Protein AF-A0A4Q7Y0Z5-F1 (afdb_monomer)

Mean predicted aligned error: 11.4 Å

Organism: NCBI:txid388466

Solvent-accessible surface area (backbone atoms only — not comparable to full-atom values): 8172 Å² total; per-residue (Å²): 143,81,85,84,82,81,79,81,78,79,79,81,77,79,75,78,72,75,76,72,80,74,51,48,58,62,68,60,90,83,45,48,76,49,81,58,62,81,44,68,49,90,87,56,57,80,79,63,52,62,65,48,76,73,66,77,83,52,73,68,53,53,51,47,46,31,52,66,16,32,65,53,52,78,66,53,37,76,76,76,41,66,90,55,55,31,35,37,37,34,39,41,34,50,97,90,41,79,26,47,36,36,41,32,81,58,42,36,38,34,29,16,65,95,80,71,54,83,45,46,26,36,39,81,77,70,87,74,87,74,127

Sequence (131 aa):
MRIGRTAVRVVLLFSMVGAAKERHYPLPSSAVITIGQLHIDPKTDSTDIDSCKFYHLTESDIRKQFRTYHQIDQKELHDRYSYVYCWIEGTVQVKGKTYIWESHLDNVLITTYPDGVKKMLGGEPSGELSQ

Secondary structure (DSSP, 8-state):
-------------------------PPPTT-EEEEEEEEE-TT--TTTHHHHHT----HHHHHHHHHHPEEPPHHHHHHH----SEEEEEEEEETTEEEEEEEETTTEEEE-TTTS--EEEE----S----

Radius of gyration: 22.81 Å; Cα contacts (8 Å, |Δi|>4): 189; chains: 1; bounding box: 34×38×91 Å

Nearest PDB structures (foldseek):
  9e8j-assembly1_K  TM=4.064E-01  e=8.882E+00  Homo sapiens

pLDDT: mean 77.67, std 20.95, range [30.2, 98.44]

Structure (mmCIF, N/CA/C/O backbone):
data_AF-A0A4Q7Y0Z5-F1
#
_entry.id   AF-A0A4Q7Y0Z5-F1
#
loop_
_atom_site.group_PDB
_atom_site.id
_atom_site.type_symbol
_atom_site.label_atom_id
_atom_site.label_alt_id
_atom_site.label_comp_id
_atom_site.label_asym_id
_atom_site.label_entity_id
_atom_site.label_seq_id
_atom_site.pdbx_PDB_ins_code
_atom_site.Cartn_x
_atom_site.Cartn_y
_atom_site.Cartn_z
_atom_site.occupancy
_atom_site.B_iso_or_equiv
_atom_site.auth_seq_id
_atom_site.auth_comp_id
_atom_site.auth_asym_id
_atom_site.auth_atom_id
_atom_site.pdbx_PDB_model_num
ATOM 1 N N . MET A 1 1 ? -12.712 -24.799 70.558 1.00 43.06 1 MET A N 1
ATOM 2 C CA . MET A 1 1 ? -11.480 -25.080 69.784 1.00 43.06 1 MET A CA 1
ATOM 3 C C . MET A 1 1 ? -11.810 -25.991 68.603 1.00 43.06 1 MET A C 1
ATOM 5 O O . MET A 1 1 ? -11.919 -27.190 68.807 1.00 43.06 1 MET A O 1
ATOM 9 N N . ARG A 1 2 ? -12.023 -25.444 67.395 1.00 42.84 2 ARG A N 1
ATOM 10 C CA . ARG A 1 2 ? -12.045 -26.197 66.122 1.00 42.84 2 ARG A CA 1
ATOM 11 C C . ARG A 1 2 ? -11.605 -25.285 64.963 1.00 42.84 2 ARG A C 1
ATOM 13 O O . ARG A 1 2 ? -12.347 -24.410 64.545 1.00 42.84 2 ARG A O 1
ATOM 20 N N . ILE A 1 3 ? -10.352 -25.495 64.561 1.00 44.12 3 ILE A N 1
ATOM 21 C CA . ILE A 1 3 ? -9.744 -25.477 63.218 1.00 44.12 3 ILE A CA 1
ATOM 22 C C . ILE A 1 3 ? -10.337 -24.482 62.202 1.00 44.12 3 ILE A C 1
ATOM 24 O O . ILE A 1 3 ? -11.327 -24.763 61.527 1.00 44.12 3 ILE A O 1
ATOM 28 N N . GLY A 1 4 ? -9.649 -23.347 62.047 1.00 38.94 4 GLY A N 1
ATOM 29 C CA . GLY A 1 4 ? -9.827 -22.425 60.929 1.00 38.94 4 GLY A CA 1
ATOM 30 C C . GLY A 1 4 ? -9.339 -23.047 59.619 1.00 38.94 4 GLY A C 1
ATOM 31 O O . GLY A 1 4 ? -8.253 -23.618 59.551 1.00 38.94 4 GLY A O 1
ATOM 32 N N . ARG A 1 5 ? -10.160 -22.945 58.572 1.00 50.09 5 ARG A N 1
ATOM 33 C CA . ARG A 1 5 ? -9.783 -23.298 57.202 1.00 50.09 5 ARG A CA 1
ATOM 34 C C . ARG A 1 5 ? -9.031 -22.123 56.588 1.00 50.09 5 ARG A C 1
ATOM 36 O O . ARG A 1 5 ? -9.637 -21.132 56.193 1.00 50.09 5 ARG A O 1
ATOM 43 N N . THR A 1 6 ? -7.712 -22.243 56.516 1.00 48.25 6 THR A N 1
ATOM 44 C CA . THR A 1 6 ? -6.850 -21.334 55.759 1.00 48.25 6 THR A CA 1
ATOM 45 C C . THR A 1 6 ? -7.142 -21.518 54.272 1.00 48.25 6 THR A C 1
ATOM 47 O O . THR A 1 6 ? -6.802 -22.542 53.683 1.00 48.25 6 THR A O 1
ATOM 50 N N . ALA A 1 7 ? -7.822 -20.547 53.665 1.00 51.31 7 ALA A N 1
ATOM 51 C CA . ALA A 1 7 ? -8.021 -20.504 52.224 1.00 51.31 7 ALA A CA 1
ATOM 52 C C . ALA A 1 7 ? -6.682 -20.176 51.548 1.00 51.31 7 ALA A C 1
ATOM 54 O O . ALA A 1 7 ? -6.158 -19.069 51.676 1.00 51.31 7 ALA A O 1
ATOM 55 N N . VAL A 1 8 ? -6.117 -21.153 50.842 1.00 45.53 8 VAL A N 1
ATOM 56 C CA . VAL A 1 8 ? -4.940 -20.964 49.992 1.00 45.53 8 VAL A CA 1
ATOM 57 C C . VAL A 1 8 ? -5.379 -20.157 48.770 1.00 45.53 8 VAL A C 1
ATOM 59 O O . VAL A 1 8 ? -6.071 -20.664 47.890 1.00 45.53 8 VAL A O 1
ATOM 62 N N . ARG A 1 9 ? -5.011 -18.872 48.733 1.00 43.84 9 ARG A N 1
ATOM 63 C CA . ARG A 1 9 ? -5.122 -18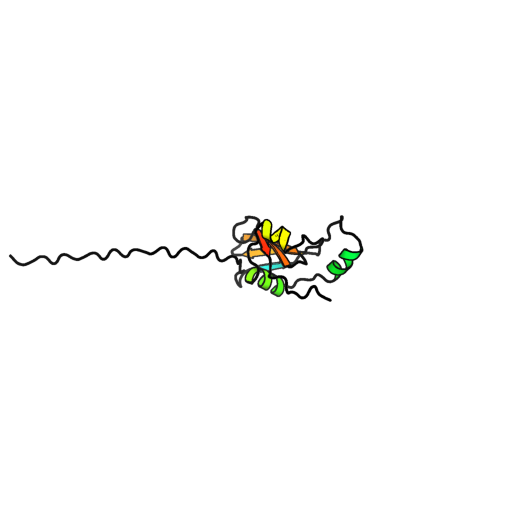.038 47.531 1.00 43.84 9 ARG A CA 1
ATOM 64 C C . ARG A 1 9 ? -4.142 -18.573 46.490 1.00 43.84 9 ARG A C 1
ATOM 66 O O . ARG A 1 9 ? -2.936 -18.384 46.615 1.00 43.84 9 ARG A O 1
ATOM 73 N N . VAL A 1 10 ? -4.672 -19.228 45.465 1.00 43.75 10 VAL A N 1
ATOM 74 C CA . VAL A 1 10 ? -3.934 -19.533 44.239 1.00 43.75 10 VAL A CA 1
ATOM 75 C C . VAL A 1 10 ? -3.655 -18.206 43.537 1.00 43.75 10 VAL A C 1
ATOM 77 O O . VAL A 1 10 ? -4.568 -17.541 43.050 1.00 43.75 10 VAL A O 1
ATOM 80 N N . VAL A 1 11 ? -2.392 -17.790 43.537 1.00 45.03 11 VAL A N 1
ATOM 81 C CA . VAL A 1 11 ? -1.913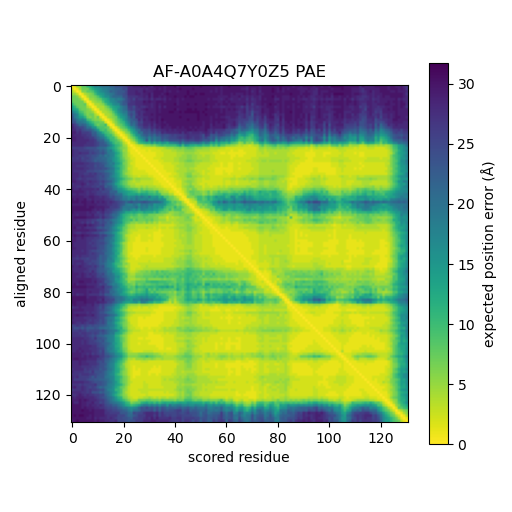 -16.677 42.718 1.00 45.03 11 VAL A CA 1
ATOM 82 C C . VAL A 1 11 ? -1.829 -17.195 41.286 1.00 45.03 11 VAL A C 1
ATOM 84 O O . VAL A 1 11 ? -0.924 -17.950 40.941 1.00 45.03 11 VAL A O 1
ATOM 87 N N . LEU A 1 12 ? -2.809 -16.826 40.462 1.00 44.34 12 LEU A N 1
ATOM 88 C CA . LEU A 1 12 ? -2.749 -17.007 39.015 1.00 44.34 12 LEU A CA 1
ATOM 89 C C . LEU A 1 12 ? -1.653 -16.085 38.467 1.00 44.34 12 LEU A C 1
ATOM 91 O O . LEU A 1 12 ? -1.865 -14.891 38.259 1.00 44.34 12 LEU A O 1
ATOM 95 N N . LEU A 1 13 ? -0.462 -16.647 38.270 1.00 39.03 13 LEU A N 1
ATOM 96 C CA . LEU A 1 13 ? 0.577 -16.046 37.447 1.00 39.03 13 LEU A CA 1
ATOM 97 C C . LEU A 1 13 ? 0.071 -16.023 36.003 1.00 39.03 13 LEU A C 1
ATOM 99 O O . LEU A 1 13 ? 0.046 -17.045 35.321 1.00 39.03 13 LEU A O 1
ATOM 103 N N . PHE A 1 14 ? -0.341 -14.843 35.545 1.00 42.03 14 PHE A N 1
ATOM 104 C CA . PHE A 1 14 ? -0.494 -14.565 34.126 1.00 42.03 14 PHE A CA 1
ATOM 105 C C . PHE A 1 14 ? 0.895 -14.635 33.490 1.00 42.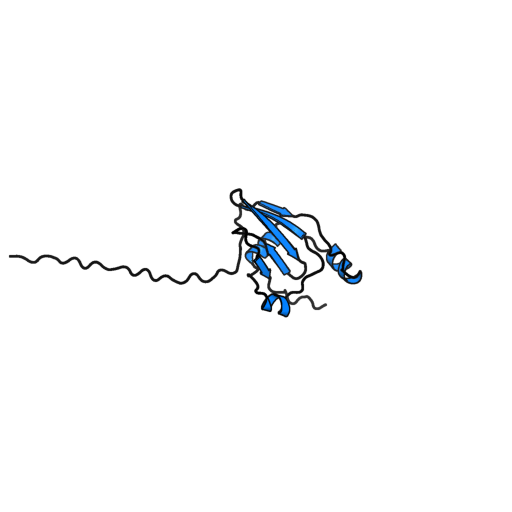03 14 PHE A C 1
ATOM 107 O O . PHE A 1 14 ? 1.674 -13.684 33.553 1.00 42.03 14 PHE A O 1
ATOM 114 N N . SER A 1 15 ? 1.221 -15.780 32.895 1.00 40.41 15 SER A N 1
ATOM 115 C CA . SER A 1 15 ? 2.303 -15.863 31.925 1.00 40.41 15 SER A CA 1
ATOM 116 C C . SER A 1 15 ? 1.964 -14.902 30.790 1.00 40.41 15 SER A C 1
ATOM 118 O O . SER A 1 15 ? 1.058 -15.159 29.997 1.00 40.41 15 SER A O 1
ATOM 120 N N . MET A 1 16 ? 2.666 -13.768 30.737 1.00 41.28 16 MET A N 1
ATOM 121 C CA . MET A 1 16 ? 2.700 -12.916 29.557 1.00 41.28 16 MET A CA 1
ATOM 122 C C . MET A 1 16 ? 3.359 -13.726 28.442 1.00 41.28 16 MET A C 1
ATOM 124 O O . MET A 1 16 ? 4.580 -13.748 28.303 1.00 41.28 16 MET A O 1
ATOM 128 N N . VAL A 1 17 ? 2.541 -14.456 27.686 1.00 45.94 17 VAL A N 1
ATOM 129 C CA . VAL A 1 17 ? 2.927 -14.995 26.387 1.00 45.94 17 VAL A CA 1
ATOM 130 C C . VAL A 1 17 ? 3.307 -13.779 25.555 1.00 45.94 17 VAL A C 1
ATOM 132 O O . VAL A 1 17 ? 2.458 -12.940 25.255 1.00 45.94 17 VAL A O 1
ATOM 135 N N . GLY A 1 18 ? 4.605 -13.631 25.284 1.00 35.97 18 GLY A N 1
ATOM 136 C CA . GLY A 1 18 ? 5.119 -12.568 24.436 1.00 35.97 18 GLY A CA 1
ATOM 137 C C . GLY A 1 18 ? 4.327 -12.562 23.137 1.00 35.97 18 GLY A C 1
ATOM 138 O O . GLY A 1 18 ? 4.276 -13.575 22.443 1.00 35.97 18 GLY A O 1
ATOM 139 N N . ALA A 1 19 ? 3.667 -11.441 22.847 1.00 42.22 19 ALA A N 1
ATOM 140 C CA . ALA A 1 19 ? 2.992 -11.243 21.580 1.00 42.22 19 ALA A CA 1
ATOM 141 C C . ALA A 1 19 ? 4.044 -11.411 20.479 1.00 42.22 19 ALA A C 1
ATOM 143 O O . ALA A 1 19 ? 4.938 -10.574 20.329 1.00 42.22 19 ALA A O 1
ATOM 144 N N . ALA A 1 20 ? 3.981 -12.527 19.753 1.00 44.97 20 ALA A N 1
ATOM 145 C CA . ALA A 1 20 ? 4.714 -12.670 18.511 1.00 44.97 20 ALA A CA 1
ATOM 146 C C . ALA A 1 20 ? 4.359 -11.442 17.668 1.00 44.97 20 ALA A C 1
ATOM 148 O O . ALA A 1 20 ? 3.178 -11.155 17.480 1.00 44.97 20 ALA A O 1
ATOM 149 N N . LYS A 1 21 ? 5.365 -10.663 17.250 1.00 52.03 21 LYS A N 1
ATOM 150 C CA . LYS A 1 21 ? 5.165 -9.523 16.350 1.00 52.03 21 LYS A CA 1
ATOM 151 C C . LYS A 1 21 ? 4.493 -10.062 15.091 1.00 52.03 21 LYS A C 1
ATOM 153 O O . LYS A 1 21 ? 5.179 -10.597 14.223 1.00 52.03 21 LYS A O 1
ATOM 158 N N . GLU A 1 22 ? 3.174 -9.946 14.996 1.00 53.53 22 GLU A N 1
ATOM 159 C CA . GLU A 1 22 ? 2.486 -10.092 13.723 1.00 53.53 22 GLU A CA 1
ATOM 160 C C . GLU A 1 22 ? 3.071 -9.014 12.808 1.00 53.53 22 GLU A C 1
ATOM 162 O O . GLU A 1 22 ? 2.894 -7.819 13.033 1.00 53.53 22 GLU A O 1
ATOM 167 N N . ARG A 1 23 ? 3.885 -9.439 11.835 1.00 73.56 23 ARG A N 1
ATOM 168 C CA . ARG A 1 23 ? 4.568 -8.545 10.887 1.00 73.56 23 ARG A CA 1
ATOM 169 C C . ARG A 1 23 ? 3.648 -8.084 9.753 1.00 73.56 23 ARG A C 1
ATOM 171 O O . ARG A 1 23 ? 4.123 -7.406 8.852 1.00 73.56 23 ARG A O 1
ATOM 178 N N . HIS A 1 24 ? 2.376 -8.471 9.782 1.00 81.94 24 HIS A N 1
ATOM 179 C CA . HIS A 1 24 ? 1.384 -8.175 8.755 1.00 81.94 24 HIS A CA 1
ATOM 180 C C . HIS A 1 24 ? 0.400 -7.114 9.245 1.00 81.94 24 HIS A C 1
ATOM 182 O O . HIS A 1 24 ? 0.161 -6.976 10.444 1.00 81.94 24 HIS A O 1
ATOM 188 N N . TYR A 1 25 ? -0.204 -6.388 8.306 1.00 90.19 25 TYR A N 1
ATOM 189 C CA . TYR A 1 25 ? -1.094 -5.266 8.608 1.00 90.19 25 TYR A CA 1
ATOM 190 C C . TYR A 1 25 ? -2.455 -5.435 7.932 1.00 90.19 25 TYR A C 1
ATOM 192 O O . TYR A 1 25 ? -2.864 -4.565 7.163 1.00 90.19 25 TYR A O 1
ATOM 200 N N . PRO A 1 26 ? -3.188 -6.533 8.196 1.00 94.19 26 PRO A N 1
ATOM 201 C CA . PRO A 1 26 ? -4.445 -6.785 7.516 1.00 94.19 26 PRO A CA 1
ATOM 202 C C . PRO A 1 26 ? -5.435 -5.640 7.753 1.00 94.19 26 PRO A C 1
ATOM 204 O O . PRO A 1 26 ? -5.614 -5.138 8.870 1.00 94.19 26 PRO A O 1
ATOM 207 N N . LEU A 1 27 ? -6.103 -5.236 6.675 1.00 95.75 27 LEU A N 1
ATOM 208 C CA . LEU A 1 27 ? -7.177 -4.257 6.746 1.00 95.75 27 LEU A CA 1
ATOM 209 C C . LEU A 1 27 ? -8.466 -4.935 7.222 1.00 95.75 27 LEU A C 1
ATOM 211 O O . LEU A 1 27 ? -8.789 -6.028 6.745 1.00 95.75 27 LEU A O 1
ATOM 215 N N . PRO A 1 28 ? -9.256 -4.298 8.104 1.00 96.56 28 PRO A N 1
ATOM 216 C CA . PRO A 1 28 ? -10.588 -4.796 8.414 1.00 96.56 28 PRO A CA 1
ATOM 217 C C . PRO A 1 28 ? -11.470 -4.781 7.156 1.00 96.56 28 PRO A C 1
ATOM 219 O O . PRO A 1 28 ? -11.281 -3.971 6.244 1.00 96.56 28 PRO A O 1
ATOM 222 N N . SER A 1 29 ? -12.489 -5.640 7.119 1.00 95.88 29 SER A N 1
ATOM 223 C CA . SER A 1 29 ? -13.465 -5.668 6.017 1.00 95.88 29 SER A CA 1
ATOM 224 C C . SER A 1 29 ? -14.184 -4.328 5.832 1.00 95.88 29 SER A C 1
ATOM 226 O O . SER A 1 29 ? -14.522 -3.964 4.715 1.00 95.88 29 SER A O 1
ATOM 228 N N . SER A 1 30 ? -14.349 -3.559 6.912 1.00 96.62 30 SER A N 1
ATOM 229 C CA . SER A 1 30 ? -14.948 -2.221 6.901 1.00 96.62 30 SER A CA 1
ATOM 230 C C . SER A 1 30 ? -14.019 -1.113 6.395 1.00 96.62 30 SER A C 1
ATOM 232 O O . SER A 1 30 ? -14.420 0.048 6.399 1.00 96.62 30 SER A O 1
ATOM 234 N N . ALA A 1 31 ? -12.755 -1.415 6.086 1.00 97.81 31 ALA A N 1
ATOM 235 C CA . ALA A 1 31 ? -11.833 -0.421 5.554 1.00 97.81 31 ALA A CA 1
ATOM 236 C C . ALA A 1 31 ? -12.322 0.049 4.182 1.00 97.81 31 ALA A C 1
ATOM 238 O O . ALA A 1 31 ? -12.612 -0.787 3.328 1.00 97.81 31 ALA A O 1
ATOM 239 N N . VAL A 1 32 ? -12.376 1.360 3.967 1.00 98.06 32 VAL A N 1
ATOM 240 C CA . VAL A 1 32 ? -12.636 1.940 2.642 1.00 98.06 32 VAL A CA 1
ATOM 241 C C . VAL A 1 32 ? -11.292 2.245 2.001 1.00 98.06 32 VAL A C 1
ATOM 243 O O . VAL A 1 32 ? -10.450 2.878 2.635 1.00 98.06 32 VAL A O 1
ATOM 246 N N . ILE A 1 33 ? -11.073 1.782 0.774 1.00 98.19 33 ILE A N 1
ATOM 247 C CA . ILE A 1 33 ? -9.801 1.926 0.059 1.00 98.19 33 ILE A CA 1
ATOM 248 C C . ILE A 1 33 ? -10.040 2.817 -1.155 1.00 98.19 33 ILE A C 1
ATOM 250 O O . ILE A 1 33 ? -10.991 2.612 -1.903 1.00 98.19 33 ILE A O 1
ATOM 254 N N . THR A 1 34 ? -9.174 3.804 -1.351 1.00 98.12 34 THR A N 1
ATOM 255 C CA . THR A 1 34 ? -9.113 4.588 -2.589 1.00 98.12 34 THR A CA 1
ATOM 256 C C . THR A 1 34 ? -7.845 4.223 -3.334 1.00 98.12 34 THR A C 1
ATOM 258 O O . THR A 1 34 ? -6.823 3.978 -2.699 1.00 98.12 34 THR A O 1
ATOM 261 N N . ILE A 1 35 ? -7.921 4.191 -4.660 1.00 97.50 35 ILE A N 1
ATOM 262 C CA . ILE A 1 35 ? -6.796 3.915 -5.553 1.00 97.50 35 ILE A CA 1
ATOM 263 C C . ILE A 1 35 ? -6.633 5.148 -6.434 1.00 97.50 35 ILE A C 1
ATOM 265 O O . ILE A 1 35 ? -7.579 5.552 -7.113 1.00 97.50 35 ILE A O 1
ATOM 269 N N . GLY A 1 36 ? -5.470 5.781 -6.338 1.00 94.69 36 GLY A N 1
ATOM 270 C CA . GLY A 1 36 ? -5.116 6.980 -7.081 1.00 94.69 36 GLY A CA 1
ATOM 271 C C . GLY A 1 36 ? -4.597 6.674 -8.481 1.00 94.69 36 GLY A C 1
ATOM 272 O O . GLY A 1 36 ? -4.894 5.638 -9.078 1.00 94.69 36 GLY A O 1
ATOM 273 N N . GLN A 1 37 ? -3.835 7.622 -9.020 1.00 91.50 37 GLN A N 1
ATOM 274 C CA . GLN A 1 37 ? -3.236 7.505 -10.344 1.00 91.50 37 GLN A CA 1
ATOM 275 C C . GLN A 1 37 ? -1.855 6.849 -10.273 1.00 91.50 37 GLN A C 1
ATOM 277 O O . GLN A 1 37 ? -1.214 6.807 -9.226 1.00 91.50 37 GLN A O 1
ATOM 282 N N . LEU A 1 38 ? -1.413 6.327 -11.415 1.00 91.19 38 LEU A N 1
ATOM 283 C CA . LEU A 1 38 ? -0.047 5.868 -11.603 1.00 91.19 38 LEU A CA 1
ATOM 284 C C . LEU A 1 38 ? 0.897 7.074 -11.660 1.00 91.19 38 LEU A C 1
ATOM 286 O O . LEU A 1 38 ? 0.694 7.995 -12.453 1.00 91.19 38 LEU A O 1
ATOM 290 N N . HIS A 1 39 ? 1.954 7.020 -10.863 1.00 90.62 39 HIS A N 1
ATOM 291 C CA . HIS A 1 39 ? 3.070 7.952 -10.866 1.00 90.62 39 HIS A CA 1
ATOM 292 C C . HIS A 1 39 ? 4.308 7.268 -11.437 1.00 90.62 39 HIS A C 1
ATOM 294 O O . HIS A 1 39 ? 4.512 6.072 -11.235 1.00 90.62 39 HIS A O 1
ATOM 300 N N . ILE A 1 40 ? 5.134 8.041 -12.141 1.00 86.88 40 ILE A N 1
ATOM 301 C CA . ILE A 1 40 ? 6.410 7.600 -12.707 1.00 86.88 40 ILE A CA 1
ATOM 302 C C . ILE A 1 40 ? 7.478 8.592 -12.238 1.00 86.88 40 ILE A C 1
ATOM 304 O O . ILE A 1 40 ? 7.271 9.806 -12.322 1.00 86.88 40 ILE A O 1
ATOM 308 N N . ASP A 1 41 ? 8.598 8.091 -11.721 1.00 81.38 41 ASP A N 1
ATOM 309 C CA . ASP A 1 41 ? 9.748 8.896 -11.333 1.00 81.38 41 ASP A CA 1
ATOM 310 C C . ASP A 1 41 ? 10.318 9.565 -12.597 1.00 81.38 41 ASP A C 1
ATOM 312 O O . ASP A 1 41 ? 10.631 8.895 -13.583 1.00 81.38 41 ASP A O 1
ATOM 316 N N . PRO A 1 42 ? 10.454 10.899 -12.616 1.00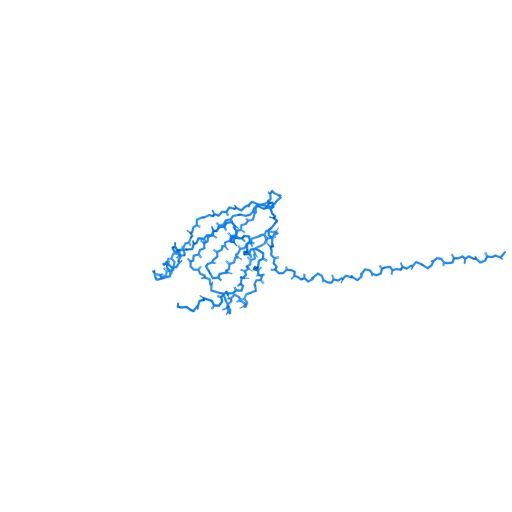 71.38 42 PRO A N 1
ATOM 317 C CA . PRO A 1 42 ? 10.967 11.613 -13.781 1.00 71.38 42 PRO A CA 1
ATOM 318 C C . PRO A 1 42 ?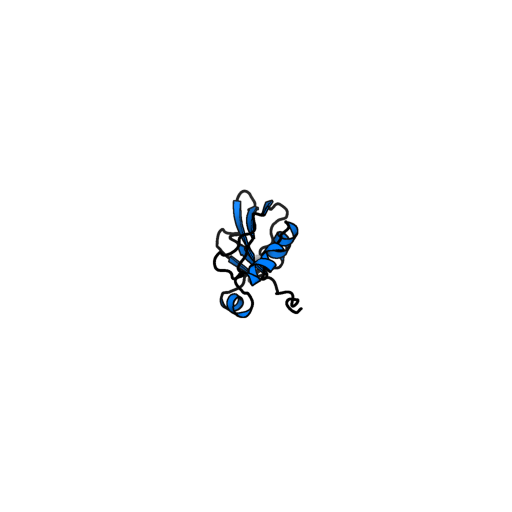 12.420 11.261 -14.140 1.00 71.38 42 PRO A C 1
ATOM 320 O O . PRO A 1 42 ? 12.884 11.660 -15.207 1.00 71.38 42 PRO A O 1
ATOM 323 N N . LYS A 1 43 ? 13.161 10.571 -13.264 1.00 74.12 43 LYS A N 1
ATOM 324 C CA . LYS A 1 43 ? 14.554 10.150 -13.492 1.00 74.12 43 LYS A CA 1
ATOM 325 C C . LYS A 1 43 ? 14.683 8.773 -14.145 1.00 74.12 43 LYS A C 1
ATOM 327 O O . LYS A 1 43 ? 15.798 8.283 -14.289 1.00 74.12 43 LYS A O 1
ATOM 332 N N . THR A 1 44 ? 13.569 8.148 -14.491 1.00 70.56 44 THR A N 1
ATOM 333 C CA . THR A 1 44 ? 13.521 6.799 -15.052 1.00 70.56 44 THR A CA 1
ATOM 334 C C . THR A 1 44 ? 13.817 6.795 -16.541 1.00 70.56 44 THR A C 1
ATOM 336 O O . THR A 1 44 ? 13.214 7.555 -17.301 1.00 70.56 44 THR A O 1
ATOM 339 N N . ASP A 1 45 ? 14.721 5.912 -16.964 1.00 65.44 45 ASP A N 1
ATOM 340 C CA . ASP A 1 45 ? 15.047 5.730 -18.374 1.00 65.44 45 ASP A CA 1
ATOM 341 C C . ASP A 1 45 ? 13.880 5.086 -19.143 1.00 65.44 45 ASP A C 1
ATOM 343 O O . ASP A 1 45 ? 13.068 4.329 -18.611 1.00 65.44 45 ASP A O 1
ATOM 347 N N . SER A 1 46 ? 13.786 5.393 -20.440 1.00 58.44 46 SER A N 1
ATOM 348 C CA . SER A 1 46 ? 12.604 5.081 -21.263 1.00 58.44 46 SER A CA 1
ATOM 349 C C . SER A 1 46 ? 12.210 3.599 -21.341 1.00 58.44 46 SER A C 1
ATOM 351 O O . SER A 1 46 ? 11.041 3.305 -21.577 1.00 58.44 46 SER A O 1
ATOM 353 N N . THR A 1 47 ? 13.151 2.675 -21.132 1.00 59.88 47 THR A N 1
ATOM 354 C CA . THR A 1 47 ? 12.914 1.223 -21.174 1.00 59.88 47 THR A CA 1
ATOM 355 C C . THR A 1 47 ? 12.141 0.705 -19.963 1.00 59.88 47 THR A C 1
ATOM 357 O O . THR A 1 47 ? 11.385 -0.251 -20.101 1.00 59.88 47 THR A O 1
ATOM 360 N N . ASP A 1 48 ? 12.253 1.361 -18.806 1.00 60.28 48 ASP A N 1
ATOM 361 C CA . ASP A 1 48 ? 11.568 0.943 -17.574 1.00 60.28 48 ASP A CA 1
ATOM 362 C C . ASP A 1 48 ? 10.126 1.484 -17.500 1.00 60.28 48 ASP A C 1
ATOM 364 O O . ASP A 1 48 ? 9.274 0.954 -16.783 1.00 60.28 48 ASP A O 1
ATOM 368 N N . ILE A 1 49 ? 9.820 2.514 -18.299 1.00 65.56 49 ILE A N 1
ATOM 369 C CA . ILE A 1 49 ? 8.492 3.140 -18.387 1.00 65.56 49 ILE A CA 1
ATOM 370 C C . ILE A 1 49 ? 7.448 2.170 -18.957 1.00 65.56 49 ILE A C 1
ATOM 372 O O . ILE A 1 49 ? 6.274 2.242 -18.585 1.00 65.56 49 ILE A O 1
ATOM 376 N N . ASP A 1 50 ? 7.844 1.260 -19.849 1.00 72.06 50 ASP A N 1
ATOM 377 C CA . ASP A 1 50 ? 6.905 0.326 -20.474 1.00 72.06 50 ASP A CA 1
ATOM 378 C C . ASP A 1 50 ? 6.299 -0.648 -19.456 1.00 72.06 50 ASP A C 1
ATOM 380 O O . ASP A 1 50 ? 5.090 -0.880 -19.492 1.00 72.06 50 ASP A O 1
ATOM 384 N N . SER A 1 51 ? 7.082 -1.116 -18.480 1.00 73.31 51 SER A N 1
ATOM 385 C CA . SER A 1 51 ? 6.586 -1.944 -17.370 1.00 73.31 51 SER A CA 1
ATOM 386 C C . SER A 1 51 ? 5.557 -1.201 -16.511 1.00 73.31 51 SER A C 1
ATOM 388 O O . SER A 1 51 ? 4.575 -1.788 -16.057 1.00 73.31 51 SER A O 1
ATOM 390 N N . CYS A 1 52 ? 5.721 0.114 -16.344 1.00 79.88 52 CYS A N 1
ATOM 391 C CA . CYS A 1 52 ? 4.796 0.940 -15.571 1.00 79.88 52 CYS A CA 1
ATOM 392 C C . CYS A 1 52 ? 3.434 1.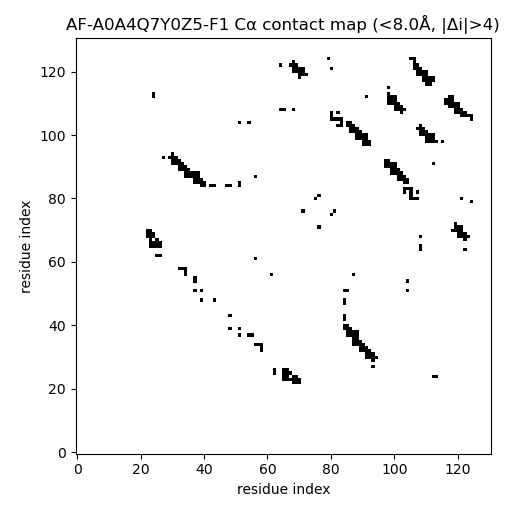109 -16.253 1.00 79.88 52 CYS A C 1
ATOM 394 O O . CYS A 1 52 ? 2.420 1.200 -15.565 1.00 79.88 52 CYS A O 1
ATOM 396 N N . LYS A 1 53 ? 3.371 1.102 -17.592 1.00 79.62 53 LYS A N 1
ATOM 397 C CA . LYS A 1 53 ? 2.109 1.277 -18.339 1.00 79.62 53 LYS A CA 1
ATOM 398 C C . LYS A 1 53 ? 1.075 0.190 -18.050 1.00 79.62 53 LYS A C 1
ATOM 400 O O . LYS A 1 53 ? -0.114 0.453 -18.193 1.00 79.62 53 LYS A O 1
ATOM 405 N N . PHE A 1 54 ? 1.524 -1.001 -17.661 1.00 81.12 54 PHE A N 1
ATOM 406 C CA . PHE A 1 54 ? 0.659 -2.136 -17.334 1.00 81.12 54 PHE A CA 1
ATOM 407 C C . PHE A 1 54 ? 0.423 -2.290 -15.829 1.00 81.12 54 PHE A C 1
ATOM 409 O O . PHE A 1 54 ? -0.292 -3.203 -15.409 1.00 81.12 54 PHE A O 1
ATOM 416 N N . TYR A 1 55 ? 1.009 -1.413 -15.008 1.00 87.31 55 TYR A N 1
ATOM 417 C CA . TYR A 1 55 ? 0.840 -1.466 -13.568 1.00 87.31 55 TYR A CA 1
ATOM 418 C C . TYR A 1 55 ? -0.519 -0.892 -13.170 1.00 87.31 55 TYR A C 1
ATOM 420 O O . TYR A 1 55 ? -0.759 0.316 -13.193 1.00 87.31 55 TYR A O 1
ATOM 428 N N . HIS A 1 56 ? -1.421 -1.794 -12.802 1.00 88.81 56 HIS A N 1
ATOM 429 C CA . HIS A 1 56 ? -2.765 -1.481 -12.348 1.00 88.81 56 HIS A CA 1
ATOM 430 C C . HIS A 1 56 ? -3.057 -2.249 -11.066 1.00 88.81 56 HIS A C 1
ATOM 432 O O . HIS A 1 56 ? -2.619 -3.385 -10.898 1.00 88.81 56 HIS A O 1
ATOM 438 N N . LEU A 1 57 ? -3.825 -1.633 -10.170 1.00 91.81 57 LEU A N 1
ATOM 439 C CA . LEU A 1 57 ? -4.213 -2.237 -8.902 1.00 91.81 57 LEU A CA 1
ATOM 440 C C . LEU A 1 57 ? -5.724 -2.215 -8.756 1.00 91.81 57 LEU A C 1
ATOM 442 O O . LEU A 1 57 ? -6.385 -1.217 -9.051 1.00 91.81 57 LEU A O 1
ATOM 446 N N . THR A 1 58 ? -6.262 -3.316 -8.252 1.00 94.69 58 THR A N 1
ATOM 447 C CA . THR A 1 58 ? -7.637 -3.395 -7.770 1.00 94.69 58 THR A CA 1
ATOM 448 C C . THR A 1 58 ? -7.672 -3.288 -6.249 1.00 94.69 58 THR A C 1
ATOM 450 O O . THR A 1 58 ? -6.668 -3.481 -5.561 1.00 94.69 58 THR A O 1
ATOM 453 N N . GLU A 1 59 ? -8.856 -3.046 -5.682 1.00 96.19 59 GLU A N 1
ATOM 454 C CA . GLU A 1 59 ? -9.027 -3.077 -4.225 1.00 96.19 59 GLU A CA 1
ATOM 455 C C . GLU A 1 59 ? -8.611 -4.439 -3.633 1.00 96.19 59 GLU A C 1
ATOM 457 O O . GLU A 1 59 ? -8.016 -4.506 -2.554 1.00 96.19 59 GLU A O 1
ATOM 462 N N . SER A 1 60 ? -8.891 -5.528 -4.357 1.00 95.50 60 SER A N 1
ATOM 463 C CA . SER A 1 60 ? -8.525 -6.887 -3.950 1.00 95.50 60 SER A CA 1
ATOM 464 C C . SER A 1 60 ? -7.009 -7.058 -3.842 1.00 95.50 60 SER A C 1
ATOM 466 O O . SER A 1 60 ? -6.537 -7.689 -2.892 1.00 95.50 60 SER A O 1
ATOM 468 N N . ASP A 1 61 ? -6.245 -6.463 -4.759 1.00 94.62 61 ASP A N 1
ATOM 469 C CA . ASP A 1 61 ? -4.781 -6.518 -4.736 1.00 94.62 61 ASP A CA 1
ATOM 470 C C . ASP A 1 61 ? -4.235 -5.783 -3.518 1.00 94.62 61 ASP A C 1
ATOM 472 O O . ASP A 1 61 ? -3.458 -6.357 -2.759 1.00 94.62 61 ASP A O 1
ATOM 476 N N . ILE A 1 62 ? -4.731 -4.574 -3.241 1.00 95.81 62 ILE A N 1
ATOM 477 C CA . ILE A 1 62 ? -4.328 -3.808 -2.054 1.00 95.81 62 ILE A CA 1
ATOM 478 C C . ILE A 1 62 ? -4.638 -4.584 -0.771 1.00 95.81 62 ILE A C 1
ATOM 480 O O . ILE A 1 62 ? -3.775 -4.742 0.094 1.00 95.81 62 ILE A O 1
ATOM 484 N N . ARG A 1 63 ? -5.843 -5.155 -0.649 1.00 96.06 63 ARG A N 1
ATOM 485 C CA . ARG A 1 63 ? -6.194 -5.997 0.509 1.00 96.06 63 ARG A CA 1
ATOM 486 C C . ARG A 1 63 ? -5.289 -7.218 0.628 1.00 96.06 63 ARG A C 1
ATOM 488 O O . ARG A 1 63 ? -4.932 -7.590 1.748 1.00 96.06 63 ARG A O 1
ATOM 495 N N . LYS A 1 64 ? -4.922 -7.845 -0.494 1.00 93.50 64 LYS A N 1
ATOM 496 C CA . LYS A 1 64 ? -3.975 -8.963 -0.517 1.00 93.50 64 LYS A CA 1
ATOM 497 C C . LYS A 1 64 ? -2.610 -8.506 -0.007 1.00 93.50 64 LYS A C 1
ATOM 499 O O . LYS A 1 64 ? -2.117 -9.146 0.913 1.00 93.50 64 LYS A O 1
ATOM 504 N N . GLN A 1 65 ? -2.071 -7.390 -0.499 1.00 94.25 65 GLN A N 1
ATOM 505 C CA . GLN A 1 65 ? -0.784 -6.845 -0.053 1.00 94.25 65 GLN A CA 1
ATOM 506 C C . GLN A 1 65 ? -0.776 -6.571 1.456 1.00 94.25 65 GLN A C 1
ATOM 508 O O . GLN A 1 65 ? 0.057 -7.119 2.167 1.00 94.25 65 GLN A O 1
ATOM 513 N N . PHE A 1 66 ? -1.760 -5.838 1.988 1.00 94.69 66 PHE A N 1
ATOM 514 C CA . PHE A 1 66 ? -1.861 -5.589 3.436 1.00 94.69 66 PHE A CA 1
ATOM 515 C C . PHE A 1 66 ? -1.971 -6.877 4.273 1.00 94.69 66 PHE A C 1
ATOM 517 O O . PHE A 1 66 ? -1.501 -6.927 5.411 1.00 94.69 66 PHE A O 1
ATOM 524 N N . ARG A 1 67 ? -2.597 -7.925 3.724 1.00 93.25 67 ARG A N 1
ATOM 525 C CA . ARG A 1 67 ? -2.743 -9.227 4.387 1.00 93.25 67 ARG A CA 1
ATOM 526 C C . ARG A 1 67 ? -1.463 -10.061 4.342 1.00 93.25 67 ARG A C 1
ATOM 528 O O . ARG A 1 67 ? -1.196 -10.762 5.311 1.00 93.25 67 ARG A O 1
ATOM 535 N N . THR A 1 68 ? -0.735 -10.054 3.227 1.00 91.06 68 THR A N 1
ATOM 536 C CA . THR A 1 68 ? 0.361 -11.006 2.979 1.00 91.06 68 THR A CA 1
ATOM 537 C C . THR A 1 68 ? 1.747 -10.397 3.114 1.00 91.06 68 THR A C 1
ATOM 539 O O . THR A 1 68 ? 2.693 -11.143 3.329 1.00 91.06 68 THR A O 1
ATOM 542 N N . TYR A 1 69 ? 1.898 -9.078 3.003 1.00 92.00 69 TYR A N 1
ATOM 543 C CA . TYR A 1 69 ? 3.210 -8.433 3.066 1.00 92.00 69 TYR A CA 1
ATOM 544 C C . TYR A 1 69 ? 3.650 -8.298 4.515 1.00 92.00 69 TYR A C 1
ATOM 546 O O . TYR A 1 69 ? 2.834 -7.983 5.390 1.00 92.00 69 TYR A O 1
ATOM 554 N N . HIS A 1 70 ? 4.929 -8.543 4.776 1.00 91.00 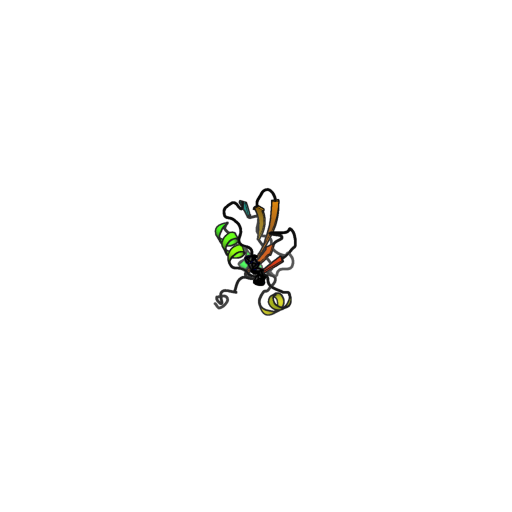70 HIS A N 1
ATOM 555 C CA . HIS A 1 70 ? 5.525 -8.353 6.093 1.00 91.00 70 HIS A CA 1
ATOM 556 C C . HIS A 1 70 ? 6.273 -7.028 6.162 1.00 91.00 70 HIS A C 1
ATOM 558 O O . HIS A 1 70 ? 6.755 -6.522 5.154 1.00 91.00 70 HIS A O 1
ATOM 564 N N . GLN A 1 71 ? 6.405 -6.463 7.362 1.00 91.56 71 GLN A N 1
ATOM 565 C CA . GLN A 1 71 ? 7.292 -5.323 7.570 1.00 91.56 71 GLN A CA 1
ATOM 566 C C . GLN A 1 71 ? 8.733 -5.709 7.223 1.00 91.56 71 GLN A C 1
ATOM 568 O O . GLN A 1 71 ? 9.306 -6.578 7.890 1.00 91.56 71 GLN A O 1
ATOM 573 N N . ILE A 1 72 ? 9.305 -5.032 6.229 1.00 87.44 72 ILE A N 1
ATOM 574 C CA . ILE A 1 72 ? 10.704 -5.201 5.835 1.00 87.44 72 ILE A CA 1
ATOM 575 C C . ILE A 1 72 ? 11.588 -4.210 6.586 1.00 87.44 72 ILE A C 1
ATOM 577 O O . ILE A 1 72 ? 11.174 -3.093 6.918 1.00 87.44 72 ILE A O 1
ATOM 581 N N . ASP A 1 73 ? 12.805 -4.643 6.897 1.00 83.50 73 ASP A N 1
ATOM 582 C CA . ASP A 1 73 ? 13.844 -3.768 7.427 1.00 83.50 73 ASP A CA 1
ATOM 583 C C . ASP A 1 73 ? 14.734 -3.223 6.301 1.00 83.50 73 ASP A C 1
ATOM 585 O O . ASP A 1 73 ? 14.618 -3.596 5.133 1.00 83.50 73 ASP A O 1
ATOM 589 N N . GLN A 1 74 ? 15.623 -2.294 6.654 1.00 77.69 74 GLN A N 1
ATOM 590 C CA . GLN A 1 74 ? 16.478 -1.625 5.679 1.00 77.69 74 GLN A CA 1
ATOM 591 C C . GLN A 1 74 ? 17.435 -2.591 4.966 1.00 77.69 74 GLN A C 1
ATOM 593 O O . GLN A 1 74 ? 17.763 -2.369 3.804 1.00 77.69 74 GLN A O 1
ATOM 598 N N . LYS A 1 75 ? 17.887 -3.658 5.636 1.00 77.69 75 LYS A N 1
ATOM 599 C CA . LYS A 1 75 ? 18.788 -4.632 5.017 1.00 77.69 75 LYS A CA 1
ATOM 600 C C . LYS A 1 75 ? 18.031 -5.468 3.989 1.00 77.69 75 LYS A C 1
ATOM 602 O O . LYS A 1 75 ? 18.510 -5.637 2.874 1.00 77.69 75 LYS A O 1
ATOM 607 N N . GLU A 1 76 ? 16.843 -5.946 4.351 1.00 77.75 76 GLU A N 1
ATOM 608 C CA . GLU A 1 76 ? 16.004 -6.731 3.449 1.00 77.75 76 GLU A CA 1
ATOM 609 C C . GLU A 1 76 ? 15.605 -5.937 2.202 1.00 77.75 76 GLU A C 1
ATOM 611 O O . GLU A 1 76 ? 15.627 -6.493 1.106 1.00 77.75 76 GLU A O 1
ATOM 616 N N . LEU A 1 77 ? 15.317 -4.638 2.358 1.00 75.69 77 LEU A N 1
ATOM 617 C CA . LEU A 1 77 ? 15.092 -3.727 1.237 1.00 75.69 77 LEU A CA 1
ATOM 618 C C . LEU A 1 77 ? 16.260 -3.797 0.247 1.00 75.69 77 LEU A C 1
ATOM 620 O O . LEU A 1 77 ? 16.051 -4.167 -0.896 1.00 75.69 77 LEU A O 1
ATOM 624 N N . HIS A 1 78 ? 17.493 -3.542 0.690 1.00 71.38 78 HIS A N 1
ATOM 625 C CA . HIS A 1 78 ? 18.658 -3.552 -0.204 1.00 71.38 78 HIS A CA 1
ATOM 626 C C . HIS A 1 78 ? 18.933 -4.910 -0.868 1.00 71.38 78 HIS A C 1
ATOM 628 O O . HIS A 1 78 ? 19.403 -4.940 -2.003 1.00 71.38 78 HIS A O 1
ATOM 634 N N . ASP A 1 79 ? 18.654 -6.015 -0.173 1.00 71.38 79 ASP A N 1
ATOM 635 C CA . ASP A 1 79 ? 19.007 -7.358 -0.640 1.00 71.38 79 ASP A CA 1
ATOM 636 C C . ASP A 1 79 ? 17.944 -7.981 -1.568 1.00 71.38 79 ASP A C 1
ATOM 638 O O . ASP A 1 79 ? 18.267 -8.894 -2.332 1.00 71.38 79 ASP A O 1
ATOM 642 N N . ARG A 1 80 ? 16.669 -7.568 -1.464 1.00 66.56 80 ARG A N 1
ATOM 643 C CA . ARG A 1 80 ? 15.532 -8.289 -2.079 1.00 66.56 80 ARG A CA 1
ATOM 644 C C . ARG A 1 80 ? 14.496 -7.425 -2.788 1.00 66.56 80 ARG A C 1
ATOM 646 O O . ARG A 1 80 ? 13.676 -7.988 -3.509 1.00 66.56 80 ARG A O 1
ATOM 653 N N . TYR A 1 81 ? 14.509 -6.110 -2.595 1.00 70.75 81 TYR A N 1
ATOM 654 C CA . TYR A 1 81 ? 13.495 -5.215 -3.146 1.00 70.75 81 TYR A CA 1
ATOM 655 C C . TYR A 1 81 ? 14.157 -4.006 -3.800 1.00 70.75 81 TYR A C 1
ATOM 657 O O . TYR A 1 81 ? 14.930 -3.286 -3.172 1.00 70.75 81 TYR A O 1
ATOM 665 N N . SER A 1 82 ? 13.839 -3.739 -5.061 1.00 67.00 82 SER A N 1
ATOM 666 C CA . SER A 1 82 ? 14.300 -2.512 -5.699 1.00 67.00 82 SER A CA 1
ATOM 667 C C . SER A 1 82 ? 13.252 -1.411 -5.539 1.00 67.00 82 SER A C 1
ATOM 669 O O . SER A 1 82 ? 12.047 -1.660 -5.442 1.00 67.00 82 SER A O 1
ATOM 671 N N . TYR A 1 83 ? 13.715 -0.167 -5.435 1.00 64.81 83 TYR A N 1
ATOM 672 C CA . TYR A 1 83 ? 12.813 0.975 -5.421 1.00 64.81 83 TYR A CA 1
ATOM 673 C C . TYR A 1 83 ? 12.427 1.270 -6.867 1.00 64.81 83 TYR A C 1
ATOM 675 O O . TYR A 1 83 ? 13.171 1.932 -7.589 1.00 64.81 83 TYR A O 1
ATOM 683 N N . VAL A 1 84 ? 11.288 0.732 -7.300 1.00 67.56 84 VAL A N 1
ATOM 684 C CA . VAL A 1 84 ? 10.852 0.915 -8.685 1.00 67.56 84 VAL A CA 1
ATOM 685 C C . VAL A 1 84 ? 10.367 2.331 -8.907 1.00 67.56 84 VAL A C 1
ATOM 687 O O . VAL A 1 84 ? 9.676 2.942 -8.090 1.00 67.56 84 VAL A O 1
ATOM 690 N N . TYR A 1 85 ? 10.691 2.770 -10.104 1.00 78.94 85 TYR A N 1
ATOM 691 C CA . TYR A 1 85 ? 10.366 4.003 -10.782 1.00 78.94 85 TYR A CA 1
ATOM 692 C C . TYR A 1 85 ? 8.887 4.333 -10.971 1.00 78.94 85 TYR A C 1
ATOM 694 O O . TYR A 1 85 ? 8.578 5.376 -11.530 1.00 78.94 85 TYR A O 1
ATOM 702 N N . CYS A 1 86 ? 7.957 3.484 -10.554 1.00 86.31 86 CYS A N 1
ATOM 703 C CA . CYS A 1 86 ? 6.546 3.827 -10.585 1.00 86.31 86 CYS A CA 1
ATOM 704 C C . CYS A 1 86 ? 5.803 3.282 -9.383 1.00 86.31 86 CYS A C 1
ATOM 706 O O . CYS A 1 86 ? 6.149 2.240 -8.818 1.00 86.31 86 CYS A O 1
ATOM 708 N N . TRP A 1 87 ? 4.777 4.028 -8.996 1.00 92.69 87 TRP A N 1
ATOM 709 C CA . TRP A 1 87 ? 3.935 3.705 -7.862 1.00 92.69 87 TRP A CA 1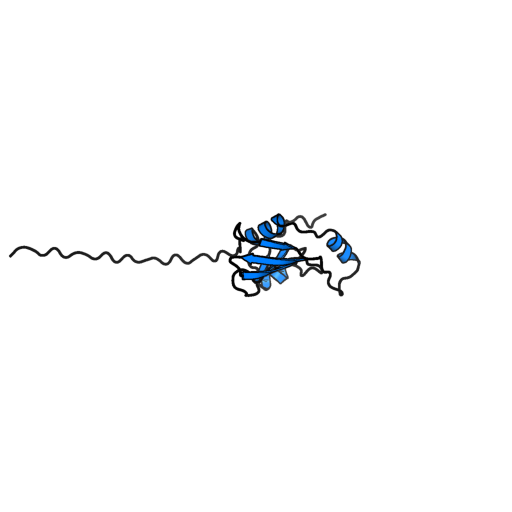
ATOM 710 C C . TRP A 1 87 ? 2.506 4.162 -8.109 1.00 92.69 87 TRP A C 1
ATOM 712 O O . TRP A 1 87 ? 2.250 5.097 -8.867 1.00 92.69 87 TRP A O 1
ATOM 722 N N . ILE A 1 88 ? 1.567 3.498 -7.453 1.00 94.56 88 ILE A N 1
ATOM 723 C CA . ILE A 1 88 ? 0.196 3.981 -7.305 1.00 94.56 88 ILE A CA 1
ATOM 724 C C . ILE A 1 88 ? 0.019 4.316 -5.834 1.00 94.56 88 ILE A C 1
ATOM 726 O O . ILE A 1 88 ? 0.318 3.493 -4.968 1.00 94.56 88 ILE A O 1
ATOM 730 N N . GLU A 1 89 ? -0.464 5.518 -5.550 1.00 96.19 89 GLU A N 1
ATOM 731 C CA . GLU A 1 89 ? -0.802 5.929 -4.192 1.00 96.19 89 GLU A CA 1
ATOM 732 C C . GLU A 1 89 ? -2.306 5.873 -3.947 1.00 96.19 89 GLU A C 1
ATOM 734 O O . GLU A 1 89 ? -3.125 5.889 -4.867 1.00 96.19 89 GLU A O 1
ATOM 739 N N . GLY A 1 90 ? -2.685 5.822 -2.682 1.00 97.69 90 GLY A N 1
ATOM 740 C CA . GLY A 1 90 ? -4.075 5.872 -2.287 1.00 97.69 90 GLY A CA 1
ATOM 741 C C . GLY A 1 90 ? -4.228 6.070 -0.795 1.00 97.69 90 GLY A C 1
ATOM 742 O O . GLY A 1 90 ? -3.278 6.340 -0.053 1.00 97.69 90 GLY A O 1
ATOM 743 N N . THR A 1 91 ? -5.464 5.925 -0.336 1.00 98.44 91 THR A N 1
ATOM 744 C CA . THR A 1 91 ? -5.776 5.995 1.089 1.00 98.44 91 THR A CA 1
ATOM 745 C C . THR A 1 91 ? -6.574 4.794 1.556 1.00 98.44 91 THR A C 1
ATOM 747 O O . THR A 1 91 ? -7.294 4.161 0.784 1.00 98.44 91 THR A O 1
ATOM 750 N N . VAL A 1 92 ? -6.439 4.488 2.842 1.00 97.94 92 VAL A N 1
ATOM 751 C CA . VAL A 1 92 ? -7.299 3.556 3.561 1.00 97.94 92 VAL A CA 1
ATOM 752 C C . VAL A 1 92 ? -7.964 4.306 4.706 1.00 97.94 92 VAL A C 1
ATOM 754 O O . VAL A 1 92 ? -7.280 4.910 5.534 1.00 97.94 92 VAL A O 1
ATOM 757 N N . GLN A 1 93 ? -9.290 4.237 4.790 1.00 98.38 93 GLN A N 1
ATOM 758 C CA . GLN A 1 93 ? -10.056 4.798 5.893 1.00 98.38 93 GLN A CA 1
ATOM 759 C C . GLN A 1 93 ? -10.544 3.692 6.834 1.00 98.38 93 GLN A C 1
ATOM 761 O O . GLN A 1 93 ? -11.283 2.793 6.431 1.00 98.38 93 GLN A O 1
ATOM 766 N N . VAL A 1 94 ? -10.156 3.762 8.110 1.00 97.19 94 VAL A N 1
ATOM 767 C CA . VAL A 1 94 ? -10.555 2.810 9.159 1.00 97.19 94 VAL A CA 1
ATOM 768 C C . VAL A 1 94 ? -11.014 3.585 10.384 1.00 97.19 94 VAL A C 1
ATOM 770 O O . VAL A 1 94 ? -10.267 4.388 10.937 1.00 97.19 94 VAL A O 1
ATOM 773 N N . LYS A 1 95 ? -12.252 3.332 10.831 1.00 95.12 95 LYS A N 1
ATOM 774 C CA . LYS A 1 95 ? -12.845 3.975 12.022 1.00 95.12 95 LYS A CA 1
ATOM 775 C C . LYS A 1 95 ? -12.731 5.512 11.987 1.00 95.12 95 LYS A C 1
ATOM 777 O O . LYS A 1 95 ? -12.378 6.137 12.982 1.00 95.12 95 LYS A O 1
ATOM 782 N N . GLY A 1 96 ? -12.978 6.108 10.818 1.00 94.94 96 GLY A N 1
ATOM 783 C CA . GLY A 1 96 ? -12.917 7.559 10.609 1.00 94.94 96 GLY A CA 1
ATOM 784 C C . GLY A 1 96 ? -11.507 8.154 10.512 1.00 94.94 96 GLY A C 1
ATOM 785 O O . GLY A 1 96 ? -11.388 9.358 10.312 1.00 94.94 96 GLY A O 1
ATOM 786 N N . LYS A 1 97 ? -10.443 7.347 10.615 1.00 97.88 97 LYS A N 1
ATOM 787 C CA . LYS A 1 97 ? -9.059 7.780 10.379 1.00 97.88 97 LYS A CA 1
ATOM 788 C C . LYS A 1 97 ? -8.616 7.414 8.975 1.00 97.88 97 LYS A C 1
ATOM 790 O O . LYS A 1 97 ? -8.929 6.320 8.513 1.00 97.88 97 LYS A O 1
ATOM 795 N N . THR A 1 98 ? -7.855 8.302 8.348 1.00 98.31 98 THR A N 1
ATOM 796 C CA . THR A 1 98 ? -7.293 8.104 7.010 1.00 98.31 98 THR A CA 1
ATOM 797 C C . THR A 1 98 ? -5.799 7.836 7.111 1.00 98.31 98 THR A C 1
ATOM 799 O O . THR A 1 98 ? -5.077 8.553 7.803 1.00 98.31 98 THR A O 1
ATOM 802 N N . TYR A 1 99 ? -5.350 6.811 6.402 1.00 98.31 99 TYR A N 1
ATOM 803 C CA . TYR A 1 99 ? -3.954 6.417 6.266 1.00 98.31 99 TYR A CA 1
ATOM 804 C C . TYR A 1 99 ? -3.580 6.449 4.792 1.00 98.31 99 TYR A C 1
ATOM 806 O O . TYR A 1 99 ? -4.427 6.173 3.944 1.00 98.31 99 TYR A O 1
ATOM 814 N N . ILE A 1 100 ? -2.326 6.765 4.495 1.00 98.12 100 ILE A N 1
ATOM 815 C CA . ILE A 1 100 ? -1.812 6.760 3.124 1.00 98.12 100 ILE A CA 1
ATOM 816 C C . ILE A 1 100 ? -1.129 5.430 2.830 1.00 98.12 100 ILE A C 1
ATOM 818 O O . ILE A 1 100 ? -0.646 4.746 3.748 1.00 98.12 100 ILE A O 1
ATOM 822 N N . TRP A 1 101 ? -1.088 5.076 1.555 1.00 97.56 101 TRP A N 1
ATOM 823 C CA . TRP A 1 101 ? -0.271 3.982 1.064 1.00 97.56 101 TRP A CA 1
ATOM 824 C C . TRP A 1 101 ? 0.256 4.257 -0.344 1.00 97.56 101 TRP A C 1
ATOM 826 O O . TRP A 1 101 ? -0.377 4.980 -1.107 1.00 97.56 101 TRP A O 1
ATOM 836 N N . GLU A 1 102 ? 1.398 3.657 -0.666 1.00 95.69 102 GLU A N 1
ATOM 837 C CA . GLU A 1 102 ? 2.047 3.678 -1.980 1.00 95.69 102 GLU A CA 1
ATOM 838 C C . GLU A 1 102 ? 2.438 2.238 -2.319 1.00 95.69 102 GLU A C 1
ATOM 840 O O . GLU A 1 102 ? 3.149 1.591 -1.549 1.00 95.69 102 GLU A O 1
ATOM 845 N N . SER A 1 103 ? 1.943 1.711 -3.433 1.00 93.75 103 SER A N 1
ATOM 846 C CA . SER A 1 103 ? 2.296 0.380 -3.922 1.00 93.75 103 SER A CA 1
ATOM 847 C C . SER A 1 103 ? 3.223 0.525 -5.122 1.00 93.75 103 SER A C 1
ATOM 849 O O . SER A 1 103 ? 2.929 1.296 -6.037 1.00 93.75 103 SER A O 1
ATOM 851 N N . HIS A 1 104 ? 4.340 -0.194 -5.092 1.00 90.12 104 HIS A N 1
ATOM 852 C CA . HIS A 1 104 ? 5.350 -0.232 -6.145 1.00 90.12 104 HIS A CA 1
ATOM 853 C C . HIS A 1 104 ? 5.324 -1.590 -6.856 1.00 90.12 104 HIS A C 1
ATOM 855 O O . HIS A 1 104 ? 4.925 -2.606 -6.277 1.00 90.12 104 HIS A O 1
ATOM 861 N N . LEU A 1 105 ? 5.801 -1.609 -8.103 1.00 83.31 105 LEU A N 1
ATOM 862 C CA . LEU A 1 105 ? 5.814 -2.801 -8.958 1.00 83.31 105 LEU A CA 1
ATOM 863 C C . LEU A 1 105 ? 6.596 -3.985 -8.343 1.00 83.31 105 LEU A C 1
ATOM 865 O O . LEU A 1 105 ? 6.143 -5.120 -8.446 1.00 83.31 105 LEU A O 1
ATOM 869 N N . ASP A 1 106 ? 7.688 -3.732 -7.612 1.00 78.75 106 ASP A N 1
ATOM 870 C CA . ASP A 1 106 ? 8.533 -4.773 -6.988 1.00 78.75 106 ASP A CA 1
ATOM 871 C C . ASP A 1 106 ? 7.984 -5.296 -5.656 1.00 78.75 106 ASP A C 1
ATOM 873 O O . ASP A 1 106 ? 8.725 -5.622 -4.731 1.00 78.75 106 ASP A O 1
ATOM 877 N N . ASN A 1 107 ? 6.664 -5.381 -5.527 1.00 86.25 107 ASN A N 1
ATOM 878 C CA . ASN A 1 107 ? 6.013 -5.908 -4.331 1.00 86.25 107 ASN A CA 1
ATOM 879 C C . ASN A 1 107 ? 6.385 -5.159 -3.038 1.00 86.25 107 ASN A C 1
ATOM 881 O O . ASN A 1 107 ? 6.412 -5.754 -1.959 1.00 86.25 107 ASN A O 1
ATOM 885 N N . VAL A 1 108 ? 6.614 -3.847 -3.138 1.00 90.88 108 VAL A N 1
ATOM 886 C CA . VAL A 1 108 ? 6.790 -2.962 -1.981 1.00 90.88 108 VAL A CA 1
ATOM 887 C C . VAL A 1 108 ? 5.515 -2.158 -1.763 1.00 90.88 108 VAL A C 1
ATOM 889 O O . VAL A 1 108 ? 4.999 -1.526 -2.680 1.00 90.88 108 VAL A O 1
ATOM 892 N N . LEU A 1 109 ? 5.016 -2.167 -0.531 1.00 93.25 109 LEU A N 1
ATOM 893 C CA . LEU A 1 109 ? 3.906 -1.339 -0.074 1.00 93.25 109 LEU A CA 1
ATOM 894 C C . LEU A 1 109 ? 4.395 -0.445 1.064 1.00 93.25 109 LEU A C 1
ATOM 896 O O . LEU A 1 109 ? 4.764 -0.918 2.139 1.00 93.25 109 LEU A O 1
ATOM 900 N N . ILE A 1 110 ? 4.368 0.860 0.858 1.00 94.38 110 ILE A N 1
ATOM 901 C CA . ILE A 1 110 ? 4.639 1.853 1.893 1.00 94.38 110 ILE A CA 1
ATOM 902 C C . ILE A 1 110 ? 3.305 2.287 2.476 1.00 94.38 110 ILE A C 1
ATOM 904 O O . ILE A 1 110 ? 2.353 2.513 1.741 1.00 94.38 110 ILE A O 1
ATOM 908 N N . THR A 1 111 ? 3.196 2.402 3.797 1.00 96.56 111 THR A N 1
ATOM 909 C CA . THR A 1 111 ? 1.936 2.817 4.428 1.00 96.56 111 THR A CA 1
ATOM 910 C C . THR A 1 111 ? 2.141 3.476 5.783 1.00 96.56 111 THR A C 1
ATOM 912 O O . THR A 1 111 ? 3.133 3.226 6.467 1.00 96.56 111 THR A O 1
ATOM 915 N N . THR A 1 112 ? 1.182 4.304 6.199 1.00 97.69 112 THR A N 1
ATOM 916 C CA . THR A 1 112 ? 1.090 4.815 7.576 1.00 97.69 112 THR A CA 1
ATOM 917 C C . THR A 1 112 ? 0.095 4.048 8.448 1.00 97.69 112 THR A C 1
ATOM 919 O O . THR A 1 112 ? 0.021 4.285 9.653 1.00 97.69 112 THR A O 1
ATOM 922 N N . TYR A 1 113 ? -0.669 3.101 7.898 1.00 96.12 113 TYR A N 1
ATOM 923 C CA . TYR A 1 113 ? -1.556 2.248 8.695 1.00 96.12 113 TYR A CA 1
ATOM 924 C C . TYR A 1 113 ? -0.737 1.353 9.653 1.00 96.12 113 TYR A C 1
ATOM 926 O O . TYR A 1 113 ? 0.375 0.940 9.308 1.00 96.12 113 TYR A O 1
ATOM 934 N N . PRO A 1 114 ? -1.216 1.046 10.876 1.00 95.12 114 PRO A N 1
ATOM 935 C CA . PRO A 1 114 ? -2.463 1.485 11.519 1.00 95.12 114 PRO A CA 1
ATOM 936 C C . PRO A 1 114 ? -2.311 2.680 12.477 1.00 95.12 114 PRO A C 1
ATOM 938 O O . PRO A 1 114 ? -3.286 3.110 13.095 1.00 95.12 114 PRO A O 1
ATOM 941 N N . ASP A 1 115 ? -1.106 3.211 12.647 1.00 95.44 115 ASP A N 1
ATOM 942 C CA . ASP A 1 115 ? -0.742 4.113 13.751 1.00 95.44 115 ASP A CA 1
ATOM 943 C C . ASP A 1 115 ? -0.314 5.520 13.293 1.00 95.44 115 ASP A C 1
ATOM 945 O O . ASP A 1 115 ? -0.067 6.384 14.129 1.00 95.44 115 ASP A O 1
ATOM 949 N N . GLY A 1 116 ? -0.269 5.775 11.984 1.00 95.94 116 GLY A N 1
ATOM 950 C CA . GLY A 1 116 ? 0.203 7.030 11.400 1.00 95.94 116 GLY A CA 1
ATOM 951 C C . GLY A 1 116 ? 1.713 7.070 11.140 1.00 95.94 116 GLY A C 1
ATOM 952 O O . GLY A 1 116 ? 2.196 8.034 10.552 1.00 95.94 116 GLY A O 1
ATOM 953 N N . VAL A 1 117 ? 2.465 6.037 11.527 1.00 95.19 117 VAL A N 1
ATOM 954 C CA . VAL A 1 117 ? 3.919 5.952 11.335 1.00 95.19 117 VAL A CA 1
ATOM 955 C C . VAL A 1 117 ? 4.226 5.236 10.027 1.00 95.19 117 VAL A C 1
ATOM 957 O O . VAL A 1 117 ? 3.694 4.153 9.771 1.00 95.19 117 VAL A O 1
ATOM 960 N N . LYS A 1 118 ? 5.113 5.827 9.215 1.00 93.94 118 LYS A N 1
ATOM 961 C CA . LYS A 1 118 ? 5.565 5.254 7.941 1.00 93.94 118 LYS A CA 1
ATOM 962 C C . LYS A 1 118 ? 6.205 3.882 8.164 1.00 93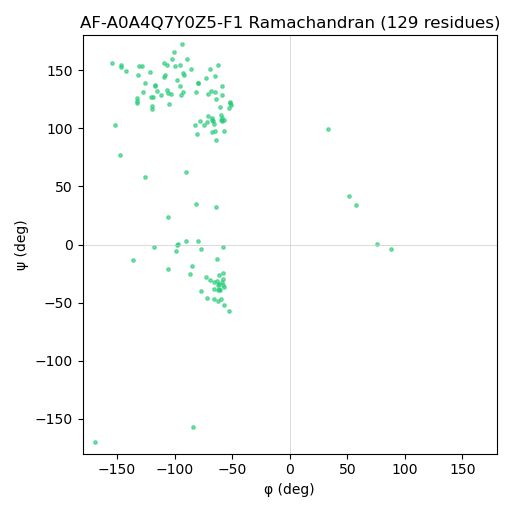.94 118 LYS A C 1
ATOM 964 O O . LYS A 1 118 ? 7.108 3.729 8.985 1.00 93.94 118 LYS A O 1
ATOM 969 N N . LYS A 1 119 ? 5.742 2.902 7.398 1.00 91.81 119 LYS A N 1
ATOM 970 C CA . LYS A 1 119 ? 6.247 1.531 7.337 1.00 91.81 119 LYS A CA 1
ATOM 971 C C . LYS A 1 119 ? 6.454 1.151 5.889 1.00 91.81 119 LYS A C 1
ATOM 973 O O . LYS A 1 119 ? 5.777 1.675 5.007 1.00 91.81 119 LYS A O 1
ATOM 978 N N . MET A 1 120 ? 7.372 0.223 5.681 1.00 92.06 120 MET A N 1
ATOM 979 C CA . MET A 1 120 ? 7.612 -0.401 4.396 1.00 92.06 120 MET A CA 1
ATOM 980 C C . MET A 1 120 ? 7.345 -1.889 4.547 1.00 92.06 120 MET A C 1
ATOM 982 O O . MET A 1 120 ? 7.845 -2.523 5.481 1.00 92.06 120 MET A O 1
ATOM 986 N N . LEU A 1 121 ? 6.497 -2.408 3.675 1.00 92.50 121 LEU A N 1
ATOM 987 C CA . LEU A 1 121 ? 6.059 -3.788 3.661 1.00 92.50 121 LEU A CA 1
ATOM 988 C C . LEU A 1 121 ? 6.523 -4.418 2.352 1.00 92.50 121 LEU A C 1
ATOM 990 O O . LEU A 1 121 ? 6.408 -3.791 1.302 1.00 92.50 121 LEU A O 1
ATOM 994 N N . GLY A 1 122 ? 7.028 -5.638 2.423 1.00 90.62 122 GLY A N 1
ATOM 995 C CA . GLY A 1 122 ? 7.447 -6.419 1.268 1.00 90.62 122 GLY A CA 1
ATOM 996 C C . GLY A 1 122 ? 6.606 -7.680 1.160 1.00 90.62 122 GLY A C 1
ATOM 997 O O . GLY A 1 122 ? 6.310 -8.321 2.172 1.00 90.62 122 GLY A O 1
ATOM 998 N N . GLY A 1 123 ? 6.173 -8.013 -0.049 1.00 86.81 123 GLY A N 1
ATOM 999 C CA . GLY A 1 123 ? 5.648 -9.340 -0.355 1.00 86.81 123 GLY A CA 1
ATOM 1000 C C . GLY A 1 123 ? 6.783 -10.281 -0.710 1.00 86.81 123 GLY A C 1
ATOM 1001 O O . GLY A 1 123 ? 7.776 -9.836 -1.269 1.00 86.81 123 GLY A O 1
ATOM 1002 N N . GLU A 1 124 ? 6.635 -11.583 -0.456 1.00 72.88 124 GLU A N 1
ATOM 1003 C CA . GLU A 1 124 ? 7.557 -12.541 -1.069 1.00 72.88 124 GLU A CA 1
ATOM 1004 C C . GLU A 1 124 ? 7.593 -12.272 -2.581 1.00 72.88 124 GLU A C 1
ATOM 1006 O O . GLU A 1 124 ? 6.526 -12.293 -3.208 1.00 72.88 124 GLU A O 1
ATOM 1011 N N . PRO A 1 125 ? 8.767 -11.971 -3.171 1.00 58.16 125 PRO A N 1
ATOM 1012 C CA . PRO A 1 125 ? 8.861 -11.862 -4.610 1.00 58.16 125 PRO A CA 1
ATOM 1013 C C . PRO A 1 125 ? 8.446 -13.225 -5.148 1.00 58.16 125 PRO A C 1
ATOM 1015 O O . PRO A 1 125 ? 9.131 -14.225 -4.923 1.00 58.16 125 PRO A O 1
ATOM 1018 N N . SER A 1 126 ? 7.287 -13.292 -5.807 1.00 48.16 126 SER A N 1
ATOM 1019 C CA . SER A 1 126 ? 6.968 -14.444 -6.638 1.00 48.16 126 SER A CA 1
ATOM 1020 C C . SER A 1 126 ? 8.166 -14.583 -7.562 1.00 48.16 126 SER A C 1
ATOM 1022 O O . SER A 1 126 ? 8.472 -13.629 -8.275 1.00 48.16 126 SER A O 1
ATOM 1024 N N . GLY A 1 127 ? 8.895 -15.697 -7.496 1.00 38.75 127 GLY A N 1
ATOM 1025 C CA . GLY A 1 127 ? 10.107 -15.949 -8.283 1.00 38.75 127 GLY A CA 1
ATOM 1026 C C . GLY A 1 127 ? 9.872 -16.017 -9.799 1.00 38.75 127 GLY A C 1
ATOM 1027 O O . GLY A 1 127 ? 10.552 -16.763 -10.483 1.00 38.75 127 GLY A O 1
ATOM 1028 N N . GLU A 1 128 ? 8.903 -15.266 -10.318 1.00 34.03 128 GLU A N 1
ATOM 1029 C CA . GLU A 1 128 ? 8.460 -15.166 -11.701 1.00 34.03 128 GLU A CA 1
ATOM 1030 C C . GLU A 1 128 ? 8.914 -13.852 -12.364 1.00 34.03 128 GLU A C 1
ATOM 1032 O O . GLU A 1 128 ? 8.345 -13.433 -13.363 1.00 34.03 128 GLU A O 1
ATOM 1037 N N . LEU A 1 129 ? 9.985 -13.219 -11.874 1.00 35.19 129 LEU A N 1
ATOM 1038 C CA . LEU A 1 129 ? 10.842 -12.405 -12.746 1.00 35.19 129 LEU A CA 1
ATOM 1039 C C . LEU A 1 129 ? 11.949 -13.302 -13.308 1.00 35.19 129 LEU A C 1
ATOM 1041 O O . LEU A 1 129 ? 13.130 -13.166 -13.004 1.00 35.19 129 LEU A O 1
ATOM 1045 N N . SER A 1 130 ? 11.541 -14.312 -14.068 1.00 30.38 130 SER A N 1
ATOM 1046 C CA . SER A 1 130 ? 12.414 -15.031 -14.997 1.00 30.38 130 SER A CA 1
ATOM 1047 C C . SER A 1 130 ? 11.582 -15.490 -16.184 1.00 30.38 130 SER A C 1
ATOM 1049 O O . SER A 1 130 ? 11.217 -16.658 -16.269 1.00 30.38 130 SER A O 1
ATOM 1051 N N . GLN A 1 131 ? 11.282 -14.552 -17.084 1.00 30.20 131 GLN A N 1
ATOM 1052 C CA . GLN A 1 131 ? 11.233 -14.805 -18.526 1.00 30.20 131 GLN A CA 1
ATOM 1053 C C . GLN A 1 131 ? 11.814 -13.599 -19.255 1.00 30.20 131 GLN A C 1
ATOM 1055 O O . GLN A 1 131 ? 11.381 -12.471 -18.938 1.00 30.20 131 GLN A O 1
#

Foldseek 3Di:
DDDDDDDPPDDPPPPPPPPDPPQAQADPPPKDKDKADKAFAPPDDPVLVVVSVPDDDDPVRVNVLRGAWGFDDPVCCVPQNDPRRMWIKIWIADPNDIKIWIADPRQWIWICPPPRDTTITHHDRPPPVPD